Protein AF-A0A9P4T4P7-F1 (afdb_monomer_lite)

Secondary structure (DSSP, 8-state):
-PPPPP---HHHHHHHHHHTT-----SPPGGGS-GGGHHHHHHHHHHHH--HHHHGGGGGGHHHHHHHHHHHHHHHHHHHS-TT--HHHHHHHHHHHHTTTTS--B-TTT--BTTS-SS----SSHHHHHHHHHHHHTTT-

Radius of gyration: 24.86 Å; chains: 1; bounding box: 58×40×63 Å

pLDDT: mean 74.95, std 10.19, range [46.5, 90.5]

Structure (mmCIF, N/CA/C/O backbone):
data_AF-A0A9P4T4P7-F1
#
_entry.id   AF-A0A9P4T4P7-F1
#
loop_
_atom_site.group_PDB
_atom_site.id
_atom_site.type_symbol
_atom_site.label_atom_id
_atom_site.label_alt_id
_atom_site.label_comp_id
_atom_site.label_asym_id
_atom_site.label_entity_id
_atom_site.label_seq_id
_atom_site.pdbx_PDB_ins_code
_atom_site.Cartn_x
_atom_site.Cartn_y
_atom_site.Cartn_z
_atom_site.occupancy
_atom_site.B_iso_or_equiv
_atom_site.auth_seq_id
_atom_site.auth_comp_id
_atom_site.auth_asym_id
_atom_site.auth_atom_id
_atom_site.pdbx_PDB_model_num
ATOM 1 N N . MET A 1 1 ? 32.526 -17.805 6.824 1.00 48.81 1 MET A N 1
ATOM 2 C CA . MET A 1 1 ? 32.210 -16.375 7.047 1.00 48.81 1 MET A CA 1
ATOM 3 C C . MET A 1 1 ? 31.713 -15.790 5.736 1.00 48.81 1 MET A C 1
ATOM 5 O O . MET A 1 1 ? 32.310 -16.126 4.719 1.00 48.81 1 MET A O 1
ATOM 9 N N . PRO A 1 2 ? 30.647 -14.974 5.718 1.00 51.97 2 PRO A N 1
ATOM 10 C CA . PRO A 1 2 ? 30.276 -14.266 4.501 1.00 51.97 2 PRO A CA 1
ATOM 11 C C . PRO A 1 2 ? 31.387 -13.262 4.143 1.00 51.97 2 PRO A C 1
ATOM 13 O O . PRO A 1 2 ? 31.968 -12.659 5.053 1.00 51.97 2 PRO A O 1
ATOM 16 N N . PRO A 1 3 ? 31.724 -13.098 2.855 1.00 68.69 3 PRO A N 1
ATOM 17 C CA . PRO A 1 3 ? 32.744 -12.147 2.434 1.00 68.69 3 PRO A CA 1
ATOM 18 C C . PRO A 1 3 ? 32.330 -10.727 2.836 1.00 68.69 3 PRO A C 1
ATOM 20 O O . PRO A 1 3 ? 31.184 -10.318 2.632 1.00 68.69 3 PRO A O 1
ATOM 23 N N . ARG A 1 4 ? 33.260 -9.977 3.440 1.00 65.44 4 ARG A N 1
ATOM 24 C CA . ARG A 1 4 ? 33.046 -8.562 3.764 1.00 65.44 4 ARG A CA 1
ATOM 25 C C . ARG A 1 4 ? 32.903 -7.788 2.456 1.00 65.44 4 ARG A C 1
ATOM 27 O O . ARG A 1 4 ? 33.737 -7.933 1.567 1.00 65.44 4 ARG A O 1
ATOM 34 N N . LYS A 1 5 ? 31.850 -6.977 2.336 1.00 69.06 5 LYS A N 1
ATOM 35 C CA . LYS A 1 5 ? 31.743 -6.014 1.238 1.00 69.06 5 LYS A CA 1
ATOM 36 C C . LYS A 1 5 ? 32.822 -4.955 1.455 1.00 69.06 5 LYS A C 1
ATOM 38 O O . LYS A 1 5 ? 32.828 -4.297 2.488 1.00 69.06 5 LYS A O 1
ATOM 43 N N . GLU A 1 6 ? 33.760 -4.857 0.521 1.00 76.00 6 GLU A N 1
ATOM 44 C CA . GLU A 1 6 ? 34.696 -3.737 0.471 1.00 76.00 6 GLU A CA 1
ATOM 45 C C . GLU A 1 6 ? 33.923 -2.483 0.063 1.00 76.00 6 GLU A C 1
ATOM 47 O O . GLU A 1 6 ? 33.347 -2.436 -1.027 1.00 76.00 6 GLU A O 1
ATOM 52 N N . ASP A 1 7 ? 33.925 -1.469 0.925 1.00 74.44 7 ASP A N 1
ATOM 53 C CA . ASP A 1 7 ? 33.375 -0.155 0.604 1.00 74.44 7 ASP A CA 1
ATOM 54 C C . ASP A 1 7 ? 34.345 0.575 -0.335 1.00 74.44 7 ASP A C 1
ATOM 56 O O . ASP A 1 7 ? 35.257 1.292 0.078 1.00 74.44 7 ASP A O 1
ATOM 60 N N . LEU A 1 8 ? 34.191 0.325 -1.635 1.00 77.31 8 LEU A N 1
ATOM 61 C CA . LEU A 1 8 ? 34.973 0.978 -2.680 1.00 77.31 8 LEU A CA 1
ATOM 62 C C . LEU A 1 8 ? 34.465 2.400 -2.922 1.00 77.31 8 LEU A C 1
ATOM 64 O O . LEU A 1 8 ? 33.261 2.642 -3.002 1.00 77.31 8 LEU A O 1
ATOM 68 N N . SER A 1 9 ? 35.393 3.334 -3.139 1.00 83.50 9 SER A N 1
ATOM 69 C CA . SER A 1 9 ? 35.050 4.659 -3.658 1.00 83.50 9 SER A CA 1
ATOM 70 C C . SER A 1 9 ? 34.451 4.552 -5.065 1.00 83.50 9 SER A C 1
ATOM 72 O O . SER A 1 9 ? 34.755 3.628 -5.823 1.00 83.50 9 SER A O 1
ATOM 74 N N . GLU A 1 10 ? 33.625 5.524 -5.454 1.00 81.44 10 GLU A N 1
ATOM 75 C CA . GLU A 1 10 ? 32.934 5.512 -6.751 1.00 81.44 10 GLU A CA 1
ATOM 76 C C . GLU A 1 10 ? 33.909 5.393 -7.943 1.00 81.44 10 GLU A C 1
ATOM 78 O O . GLU A 1 10 ? 33.644 4.684 -8.915 1.00 81.44 10 GLU A O 1
ATOM 83 N N . ALA A 1 11 ? 35.089 6.014 -7.842 1.00 83.69 11 ALA A N 1
ATOM 84 C CA . ALA A 1 11 ? 36.145 5.915 -8.849 1.00 83.69 11 ALA A CA 1
ATOM 85 C C . ALA A 1 11 ? 36.765 4.507 -8.930 1.00 83.69 11 ALA A C 1
ATOM 87 O O . ALA A 1 11 ? 37.034 4.012 -10.028 1.00 83.69 11 ALA A O 1
ATOM 88 N N . ALA A 1 12 ? 36.966 3.845 -7.787 1.00 83.44 12 ALA A N 1
ATOM 89 C CA . ALA A 1 12 ? 37.471 2.474 -7.735 1.00 83.44 12 ALA A CA 1
ATOM 90 C C . ALA A 1 12 ? 36.434 1.470 -8.264 1.00 83.44 12 ALA A C 1
ATOM 92 O O . ALA A 1 12 ? 36.794 0.526 -8.968 1.00 83.44 12 ALA A O 1
ATOM 93 N N . LEU A 1 13 ? 35.146 1.715 -8.003 1.00 82.50 13 LEU A N 1
ATOM 94 C CA . LEU A 1 13 ? 34.044 0.931 -8.558 1.00 82.50 13 LEU A CA 1
ATOM 95 C C . LEU A 1 13 ? 34.014 1.021 -10.091 1.00 82.50 13 LEU A C 1
ATOM 97 O O . LEU A 1 13 ? 33.960 -0.007 -10.760 1.00 82.50 13 LEU A O 1
ATOM 101 N N . ARG A 1 14 ? 34.112 2.233 -10.660 1.00 81.00 14 ARG A N 1
ATOM 102 C CA . ARG A 1 14 ? 34.133 2.443 -12.121 1.00 81.00 14 ARG A CA 1
ATOM 103 C C . ARG A 1 14 ? 35.319 1.750 -12.796 1.00 81.00 14 ARG A C 1
ATOM 105 O O . ARG A 1 14 ? 35.138 1.171 -13.863 1.00 81.00 14 ARG A O 1
ATOM 112 N N . ARG A 1 15 ? 36.504 1.763 -12.169 1.00 85.88 15 ARG A N 1
ATOM 113 C CA . ARG A 1 15 ? 37.669 1.004 -12.659 1.00 85.88 15 ARG A CA 1
ATOM 114 C C . ARG A 1 15 ? 37.422 -0.499 -12.624 1.00 85.88 15 ARG A C 1
ATOM 116 O O . ARG A 1 15 ? 37.544 -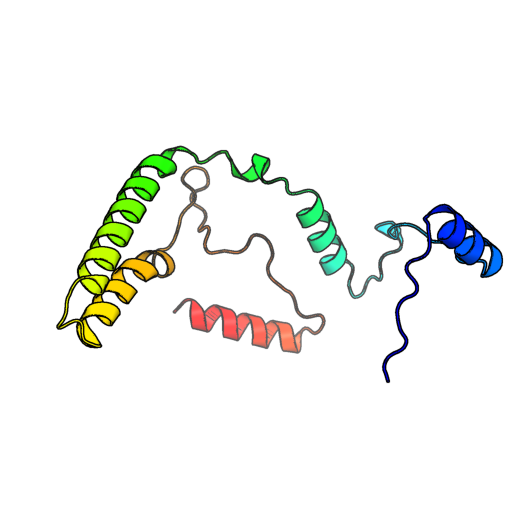1.123 -13.664 1.00 85.88 15 ARG A O 1
ATOM 123 N N . LYS A 1 16 ? 36.950 -1.062 -11.502 1.00 85.56 16 LYS A N 1
ATOM 124 C CA . LYS A 1 16 ? 36.605 -2.497 -11.439 1.00 85.56 16 LYS A CA 1
ATOM 125 C C . LYS A 1 16 ? 35.558 -2.882 -12.494 1.00 85.56 16 LYS A C 1
ATOM 127 O O . LYS A 1 16 ? 35.696 -3.915 -13.136 1.00 85.56 16 LYS A O 1
ATOM 132 N N . VAL A 1 17 ? 34.531 -2.056 -12.710 1.00 82.56 17 VAL A N 1
ATOM 133 C CA . VAL A 1 17 ? 33.516 -2.276 -13.760 1.00 82.56 17 VAL A CA 1
ATOM 134 C C . VAL A 1 17 ? 34.159 -2.330 -15.148 1.00 82.56 17 VAL A C 1
ATOM 136 O O . VAL A 1 17 ? 33.851 -3.232 -15.923 1.00 82.56 17 VAL A O 1
ATOM 139 N N . HIS A 1 18 ? 35.076 -1.408 -15.444 1.00 84.88 18 HIS A N 1
ATOM 140 C CA . HIS A 1 18 ? 35.821 -1.389 -16.700 1.00 84.88 18 HIS A CA 1
ATOM 141 C C . HIS A 1 18 ? 36.754 -2.603 -16.849 1.00 84.88 18 HIS A C 1
ATOM 143 O O . HIS A 1 18 ? 36.709 -3.282 -17.872 1.00 84.88 18 HIS A O 1
ATOM 149 N N . ASP A 1 19 ? 37.546 -2.913 -15.821 1.00 90.50 19 ASP A N 1
ATOM 150 C CA . ASP A 1 19 ? 38.542 -3.993 -15.822 1.00 90.50 19 ASP A CA 1
ATOM 151 C C . ASP A 1 19 ? 37.892 -5.377 -15.959 1.00 90.50 19 ASP A C 1
ATOM 153 O O . ASP A 1 19 ? 38.434 -6.269 -16.608 1.00 90.50 19 ASP A O 1
ATOM 157 N N . HIS A 1 20 ? 36.692 -5.544 -15.400 1.00 88.50 20 HIS A N 1
ATOM 158 C CA . HIS A 1 20 ? 35.888 -6.755 -15.555 1.00 88.50 20 HIS A CA 1
ATOM 159 C C . HIS A 1 20 ? 34.987 -6.741 -16.801 1.00 88.50 20 HIS A C 1
ATOM 161 O O . HIS A 1 20 ? 34.203 -7.670 -16.993 1.00 88.50 20 HIS A O 1
ATOM 167 N N . GLY A 1 21 ? 35.056 -5.702 -17.642 1.00 83.81 21 GLY A N 1
ATOM 168 C CA . GLY A 1 21 ? 34.240 -5.588 -18.853 1.00 83.81 21 GLY A CA 1
ATOM 169 C C . GLY A 1 21 ? 32.731 -5.552 -18.584 1.00 83.81 21 GLY A C 1
ATOM 170 O O . GLY A 1 21 ? 31.936 -5.893 -19.463 1.00 83.81 21 GLY A O 1
ATOM 171 N N . ILE A 1 22 ? 32.319 -5.155 -17.378 1.00 82.12 22 ILE A N 1
ATOM 172 C CA . ILE A 1 22 ? 30.919 -5.131 -16.962 1.00 82.12 22 ILE A CA 1
ATOM 173 C C . ILE A 1 22 ? 30.228 -3.982 -17.695 1.00 82.12 22 ILE A C 1
ATOM 175 O O . ILE A 1 22 ? 30.418 -2.805 -17.391 1.00 82.12 22 ILE A O 1
ATOM 179 N N . ARG A 1 23 ? 29.390 -4.326 -18.672 1.00 77.56 23 ARG A N 1
ATOM 180 C CA . ARG A 1 23 ? 28.507 -3.372 -19.345 1.00 77.56 23 ARG A CA 1
ATOM 181 C C . ARG A 1 23 ? 27.106 -3.519 -18.781 1.00 77.56 23 ARG A C 1
ATOM 183 O O . ARG A 1 23 ? 26.416 -4.492 -19.077 1.00 77.56 23 ARG A O 1
ATOM 190 N N . PHE A 1 24 ? 26.672 -2.533 -18.004 1.00 71.75 24 PHE A N 1
ATOM 191 C CA . PHE A 1 24 ? 25.268 -2.411 -17.640 1.00 71.75 24 PHE A CA 1
ATOM 192 C C . PHE A 1 24 ? 24.493 -1.996 -18.889 1.00 71.75 24 PHE A C 1
ATOM 194 O O . PHE A 1 24 ? 24.447 -0.823 -19.254 1.00 71.75 24 PHE A O 1
ATOM 201 N N . LYS A 1 25 ? 23.911 -2.980 -19.577 1.00 68.88 25 LYS A N 1
ATOM 202 C CA . LYS A 1 25 ? 22.789 -2.710 -20.471 1.00 68.88 25 LYS A CA 1
ATOM 203 C C . LYS A 1 25 ? 21.694 -2.173 -19.555 1.00 68.88 25 LYS A C 1
ATOM 205 O O . LYS A 1 25 ? 21.406 -2.800 -18.538 1.00 68.88 25 LYS A O 1
ATOM 210 N N . GLY A 1 26 ? 21.211 -0.965 -19.820 1.00 70.00 26 GLY A N 1
ATOM 211 C CA . GLY A 1 26 ? 20.154 -0.350 -19.022 1.00 70.00 26 GLY A CA 1
ATOM 212 C C . GLY A 1 26 ? 18.880 -1.209 -18.995 1.00 70.00 26 GLY A C 1
ATOM 213 O O . GLY A 1 26 ? 18.886 -2.351 -19.458 1.00 70.00 26 GLY A O 1
ATOM 214 N N . PRO A 1 27 ? 17.768 -0.684 -18.461 1.00 74.25 27 PRO A N 1
ATOM 215 C CA . PRO A 1 27 ? 16.499 -1.397 -18.528 1.00 74.25 27 PRO A CA 1
ATOM 216 C C . PRO A 1 27 ? 16.215 -1.835 -19.970 1.00 74.25 27 PRO A C 1
ATOM 218 O O . PRO A 1 27 ? 16.326 -1.038 -20.902 1.00 74.25 27 PRO A O 1
ATOM 221 N N . VAL A 1 28 ? 15.909 -3.123 -20.132 1.00 79.69 28 VAL A N 1
ATOM 222 C CA . VAL A 1 28 ? 15.576 -3.723 -21.427 1.00 79.69 28 VAL A CA 1
ATOM 223 C C . VAL A 1 28 ? 14.333 -3.009 -21.965 1.00 79.69 28 VAL A C 1
ATOM 225 O O . VAL A 1 28 ? 13.374 -2.849 -21.200 1.00 79.69 28 VAL A O 1
ATOM 228 N N . PRO A 1 29 ? 14.333 -2.546 -23.225 1.00 81.50 29 PRO A N 1
ATOM 229 C CA . PRO A 1 29 ? 13.190 -1.838 -23.784 1.00 81.50 29 PRO A CA 1
ATOM 230 C C . PRO A 1 29 ? 11.989 -2.792 -23.969 1.00 81.50 29 PRO A C 1
ATOM 232 O O . PRO A 1 29 ? 12.195 -4.002 -24.114 1.00 81.50 29 PRO A O 1
ATOM 235 N N . PRO A 1 30 ? 10.736 -2.293 -23.949 1.00 80.56 30 PRO A N 1
ATOM 236 C CA . PRO A 1 30 ? 9.533 -3.134 -24.006 1.00 80.56 30 PRO A CA 1
ATOM 237 C C . PRO A 1 30 ? 9.446 -4.090 -25.204 1.00 80.56 30 PRO A C 1
ATOM 239 O O . PRO A 1 30 ? 8.797 -5.136 -25.127 1.00 80.56 30 PRO A O 1
ATOM 242 N N . GLU A 1 31 ? 10.097 -3.748 -26.314 1.00 83.88 31 GLU A N 1
ATOM 243 C CA . GLU A 1 31 ? 10.168 -4.550 -27.538 1.00 83.88 31 GLU A CA 1
ATOM 244 C C . GLU A 1 31 ? 10.982 -5.838 -27.354 1.00 83.88 31 GLU A C 1
ATOM 246 O O . GLU A 1 31 ? 10.742 -6.823 -28.050 1.00 83.88 31 GLU A O 1
ATOM 251 N N . GLU A 1 32 ? 11.915 -5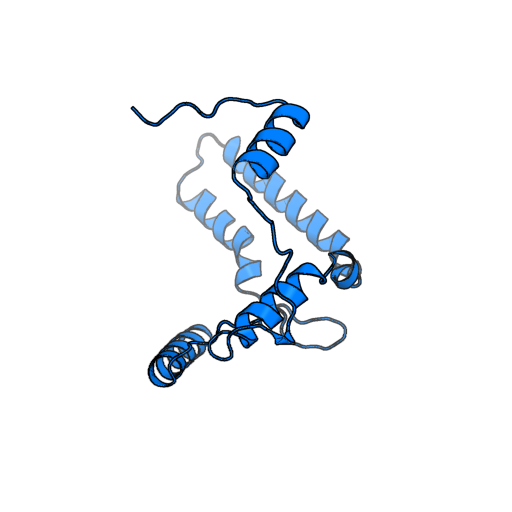.841 -26.402 1.00 84.25 32 GLU A N 1
ATOM 252 C CA . GLU A 1 32 ? 12.810 -6.962 -26.098 1.00 84.25 32 GLU A CA 1
ATOM 253 C C . GLU A 1 32 ? 12.333 -7.790 -24.891 1.00 84.25 32 GLU A C 1
ATOM 255 O O . GLU A 1 32 ? 13.018 -8.717 -24.451 1.00 84.25 32 GLU A O 1
ATOM 260 N N . TRP A 1 33 ? 11.164 -7.479 -24.321 1.00 84.38 33 TRP A N 1
ATOM 261 C CA . TRP A 1 33 ? 10.646 -8.227 -23.178 1.00 84.38 33 TRP A CA 1
ATOM 262 C C . TRP A 1 33 ? 10.200 -9.642 -23.567 1.00 84.38 33 TRP A C 1
ATOM 264 O O . TRP A 1 33 ? 9.533 -9.820 -24.590 1.00 84.38 33 TRP A O 1
ATOM 274 N N . PRO A 1 34 ? 10.489 -10.659 -22.730 1.00 86.44 34 PRO A N 1
ATOM 275 C CA . PRO A 1 34 ? 10.006 -12.014 -22.958 1.00 86.44 34 PRO A CA 1
ATOM 276 C C . PRO A 1 34 ? 8.479 -12.044 -23.062 1.00 86.44 34 PRO A C 1
ATOM 278 O O . PRO A 1 34 ? 7.781 -11.599 -22.148 1.00 86.44 34 PRO A O 1
ATOM 281 N N . ASN A 1 35 ? 7.955 -12.615 -24.150 1.00 84.50 35 ASN A N 1
ATOM 282 C CA . ASN A 1 35 ? 6.510 -12.693 -24.397 1.00 84.50 35 ASN A CA 1
ATOM 283 C C . ASN A 1 35 ? 5.754 -13.381 -23.246 1.00 84.50 35 ASN A C 1
ATOM 285 O O . ASN A 1 35 ? 4.657 -12.959 -22.888 1.00 84.50 35 ASN A O 1
ATOM 289 N N . GLU A 1 36 ? 6.374 -14.383 -22.620 1.00 81.75 36 GLU A N 1
ATOM 290 C CA . GLU A 1 36 ? 5.828 -15.170 -21.502 1.00 81.75 36 GLU A CA 1
ATOM 291 C C . GLU A 1 36 ? 5.489 -14.319 -20.266 1.00 81.75 36 GLU A C 1
ATOM 293 O O . GLU A 1 36 ? 4.584 -14.651 -19.498 1.00 81.75 36 GLU A O 1
ATOM 298 N N . HIS A 1 37 ? 6.180 -13.193 -20.076 1.00 79.06 37 HIS A N 1
ATOM 299 C CA . HIS A 1 37 ? 6.035 -12.330 -18.900 1.00 79.06 37 HIS A CA 1
ATOM 300 C C . HIS A 1 37 ? 5.788 -10.866 -19.251 1.00 79.06 37 HIS A C 1
ATOM 302 O O . HIS A 1 37 ? 5.766 -10.022 -18.356 1.00 79.06 37 HIS A O 1
ATOM 308 N N . LYS A 1 38 ? 5.562 -10.555 -20.531 1.00 80.38 38 LYS A N 1
ATOM 309 C CA . LYS A 1 38 ? 5.416 -9.186 -21.030 1.00 80.38 38 LYS A CA 1
ATOM 310 C C . LYS A 1 38 ? 4.398 -8.377 -20.225 1.00 80.38 38 LYS A C 1
ATOM 312 O O . LYS A 1 38 ? 4.708 -7.281 -19.779 1.00 80.38 38 LYS A O 1
ATOM 317 N N . HIS A 1 39 ? 3.257 -8.987 -19.902 1.00 79.44 39 HIS A N 1
ATOM 318 C CA . HIS A 1 39 ? 2.222 -8.342 -19.096 1.00 79.44 39 HIS A CA 1
ATOM 319 C C . HIS A 1 39 ? 2.695 -7.941 -17.682 1.00 79.44 39 HIS A C 1
ATOM 321 O O . HIS A 1 39 ? 2.251 -6.925 -17.155 1.00 79.44 39 HIS A O 1
ATOM 327 N N . HIS A 1 40 ? 3.596 -8.704 -17.052 1.00 81.00 40 HIS A N 1
ATOM 328 C CA . HIS A 1 40 ? 4.151 -8.352 -15.743 1.00 81.00 40 HIS A CA 1
ATOM 329 C C . HIS A 1 40 ? 5.097 -7.157 -15.850 1.00 81.00 40 HIS A C 1
ATOM 331 O O . HIS A 1 40 ? 5.041 -6.256 -15.012 1.00 81.00 40 HIS A O 1
ATOM 337 N N . PHE A 1 41 ? 5.940 -7.139 -16.884 1.00 80.75 41 PHE A N 1
ATOM 338 C CA . PHE A 1 41 ? 6.836 -6.019 -17.151 1.00 80.75 41 PHE A CA 1
ATOM 339 C C . PHE A 1 41 ? 6.052 -4.745 -17.487 1.00 80.75 41 PHE A C 1
ATOM 341 O O . PHE A 1 41 ? 6.352 -3.693 -16.923 1.00 80.75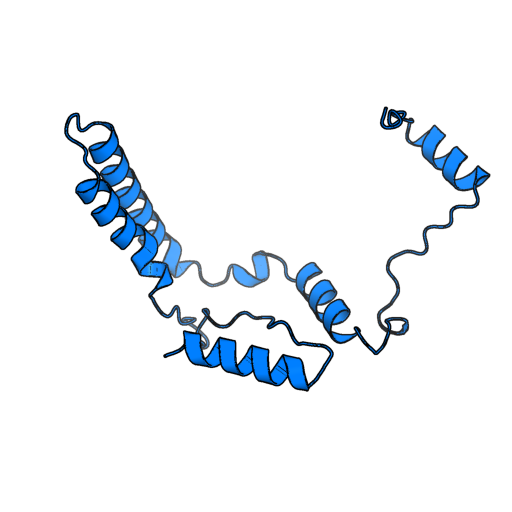 41 PHE A O 1
ATOM 348 N N . ASP A 1 42 ? 4.987 -4.852 -18.287 1.00 81.88 42 ASP A N 1
ATOM 349 C CA . ASP A 1 42 ? 4.072 -3.745 -18.594 1.00 81.88 42 ASP A CA 1
ATOM 350 C C . ASP A 1 42 ? 3.447 -3.165 -17.318 1.00 81.88 42 ASP A C 1
ATOM 352 O O . ASP A 1 42 ? 3.443 -1.948 -17.114 1.00 81.88 42 ASP A O 1
ATOM 356 N N . VAL A 1 43 ? 2.956 -4.021 -16.416 1.00 79.75 43 VAL A N 1
ATOM 357 C CA . VAL A 1 43 ? 2.381 -3.592 -15.131 1.00 79.75 43 VAL A CA 1
ATOM 358 C C . VAL A 1 43 ? 3.432 -2.915 -14.251 1.00 79.75 43 VAL A C 1
ATOM 360 O O . VAL A 1 43 ? 3.183 -1.826 -13.736 1.00 79.75 43 VAL A O 1
ATOM 363 N N . ALA A 1 44 ? 4.615 -3.515 -14.099 1.00 78.75 44 ALA A N 1
ATOM 364 C CA . ALA A 1 44 ? 5.691 -2.958 -13.279 1.00 78.75 44 ALA A CA 1
ATOM 365 C C . ALA A 1 44 ? 6.158 -1.591 -13.799 1.00 78.75 44 ALA A C 1
ATOM 367 O O . ALA A 1 44 ? 6.301 -0.642 -13.025 1.00 78.75 44 ALA A O 1
ATOM 368 N N . HIS A 1 45 ? 6.322 -1.475 -15.116 1.00 80.06 45 HIS A N 1
ATOM 369 C CA . HIS A 1 45 ? 6.654 -0.225 -15.781 1.00 80.06 45 HIS A CA 1
ATOM 370 C C . HIS A 1 45 ? 5.544 0.811 -15.570 1.00 80.06 45 HIS A C 1
ATOM 372 O O . HIS A 1 45 ? 5.812 1.932 -15.155 1.00 80.06 45 HIS A O 1
ATOM 378 N N . THR A 1 46 ? 4.274 0.440 -15.741 1.00 79.62 46 THR A N 1
ATOM 379 C CA . THR A 1 46 ? 3.152 1.368 -15.526 1.00 79.62 46 THR A CA 1
ATOM 380 C C . THR A 1 46 ? 3.086 1.867 -14.078 1.00 79.62 46 THR A C 1
ATOM 382 O O . THR A 1 46 ? 2.897 3.062 -13.843 1.00 79.62 46 THR A O 1
ATOM 385 N N . ILE A 1 47 ? 3.318 0.990 -13.096 1.00 77.31 47 ILE A N 1
ATOM 386 C CA . ILE A 1 47 ? 3.401 1.358 -11.674 1.00 77.31 47 ILE A CA 1
ATOM 387 C C . ILE A 1 47 ? 4.553 2.338 -11.423 1.00 77.31 47 ILE A C 1
ATOM 389 O O . ILE A 1 47 ? 4.375 3.300 -10.678 1.00 77.31 47 ILE A O 1
ATOM 393 N N . GLN A 1 48 ? 5.709 2.150 -12.066 1.00 73.81 48 GLN A N 1
ATOM 394 C CA . GLN A 1 48 ? 6.858 3.053 -11.930 1.00 73.81 48 GLN A CA 1
ATOM 395 C C . GLN A 1 48 ? 6.517 4.502 -12.321 1.00 73.81 48 GLN A C 1
ATOM 397 O O . GLN A 1 48 ? 7.025 5.445 -11.708 1.00 73.81 48 GLN A O 1
ATOM 402 N N . PHE A 1 49 ? 5.644 4.695 -13.313 1.00 72.94 49 PHE A N 1
ATOM 403 C CA . PHE A 1 49 ? 5.228 6.025 -13.777 1.00 72.94 49 PHE A CA 1
ATOM 404 C C . PHE A 1 49 ? 3.955 6.553 -13.103 1.00 72.94 49 PHE A C 1
ATOM 406 O O . PHE A 1 49 ? 3.641 7.741 -13.234 1.00 72.94 49 PHE A O 1
ATOM 413 N N . LEU A 1 50 ? 3.252 5.728 -12.323 1.00 72.75 50 LEU A N 1
ATOM 414 C CA . LEU A 1 50 ? 2.129 6.155 -11.492 1.00 72.75 50 LEU A CA 1
ATOM 415 C C . LEU A 1 50 ? 2.627 6.985 -10.300 1.00 72.75 50 LEU A C 1
ATOM 417 O O . LEU A 1 50 ? 2.923 6.486 -9.215 1.00 72.75 50 LEU A O 1
ATOM 421 N N . ARG A 1 51 ? 2.708 8.303 -10.492 1.00 63.88 51 ARG A N 1
ATOM 422 C CA . ARG A 1 51 ? 3.063 9.242 -9.419 1.00 63.88 51 ARG A CA 1
ATOM 423 C C . ARG A 1 51 ? 1.916 9.405 -8.425 1.00 63.88 51 ARG A C 1
ATOM 425 O O . ARG A 1 51 ? 0.754 9.505 -8.811 1.00 63.88 51 ARG A O 1
ATOM 432 N N . TYR A 1 52 ? 2.258 9.554 -7.144 1.00 56.56 52 TYR A N 1
ATOM 433 C CA . TYR A 1 52 ? 1.310 9.837 -6.055 1.00 56.56 52 TYR A CA 1
ATOM 434 C C . TYR A 1 52 ? 0.364 11.014 -6.362 1.00 56.56 52 TYR A C 1
ATOM 436 O O . TYR A 1 52 ? -0.806 11.002 -5.979 1.00 56.56 52 TYR A O 1
ATOM 444 N N . ASP A 1 53 ? 0.835 12.013 -7.111 1.00 58.81 53 ASP A N 1
ATOM 445 C CA . ASP A 1 53 ? 0.021 13.163 -7.508 1.00 58.81 53 ASP A CA 1
ATOM 446 C C . ASP A 1 53 ? -1.133 12.808 -8.466 1.00 58.81 53 ASP A C 1
ATOM 448 O O . ASP A 1 53 ? -2.159 13.488 -8.440 1.00 58.81 53 ASP A O 1
ATOM 452 N N . ALA A 1 54 ? -1.053 11.712 -9.232 1.00 62.31 54 ALA A N 1
ATOM 453 C CA . ALA A 1 54 ? -2.186 11.214 -10.021 1.00 62.31 54 ALA A CA 1
ATOM 454 C C . ALA A 1 54 ? -3.360 10.776 -9.119 1.00 62.31 54 ALA A C 1
ATOM 456 O O . ALA A 1 54 ? -4.531 10.938 -9.468 1.00 62.31 54 ALA A O 1
ATOM 457 N N . TYR A 1 55 ? -3.050 10.314 -7.905 1.00 57.00 55 TYR A N 1
ATOM 458 C CA . TYR A 1 55 ? -4.022 9.865 -6.908 1.00 57.00 55 TYR A CA 1
ATOM 459 C C . TYR A 1 55 ? -4.521 10.987 -5.978 1.00 57.00 55 TYR A C 1
ATOM 461 O O . TYR A 1 55 ? -5.484 10.797 -5.233 1.00 57.00 55 TYR A O 1
ATOM 469 N N . LYS A 1 56 ? -3.934 12.194 -6.028 1.00 58.28 56 LYS A N 1
ATOM 470 C CA . LYS A 1 56 ? -4.269 13.312 -5.120 1.00 58.28 56 LYS A CA 1
ATOM 471 C C . LYS A 1 56 ? -5.681 13.886 -5.284 1.00 58.28 56 LYS A C 1
ATOM 473 O O . LYS A 1 56 ? -6.118 14.676 -4.450 1.00 58.28 56 LYS A O 1
ATOM 478 N N . THR A 1 57 ? -6.423 13.552 -6.336 1.00 54.12 57 THR A N 1
ATOM 479 C CA . THR A 1 57 ? -7.634 14.308 -6.714 1.00 54.12 57 THR A CA 1
ATOM 480 C C . THR A 1 57 ? -8.875 14.090 -5.823 1.00 54.12 57 THR A C 1
ATOM 482 O O . THR A 1 57 ? -9.940 14.627 -6.131 1.00 54.12 57 THR A O 1
ATOM 485 N N . SER A 1 58 ? -8.775 13.391 -4.683 1.00 53.44 58 SER A N 1
ATOM 486 C CA . SER A 1 58 ? -9.903 13.123 -3.766 1.00 53.44 58 SER A CA 1
ATOM 487 C C . SER A 1 58 ? -9.747 13.701 -2.345 1.00 53.44 58 SER A C 1
ATOM 489 O O . SER A 1 58 ? -10.118 13.059 -1.359 1.00 53.44 58 SER A O 1
ATOM 491 N N . PHE A 1 59 ? -9.231 14.925 -2.198 1.00 53.03 59 PHE A N 1
ATOM 492 C CA . PHE A 1 59 ? -8.979 15.542 -0.881 1.00 53.03 59 PHE A CA 1
ATOM 493 C C . PHE A 1 59 ? -10.212 15.909 -0.036 1.00 53.03 59 PHE A C 1
ATOM 495 O O . PHE A 1 59 ? -10.047 16.240 1.138 1.00 53.03 59 PHE A O 1
ATOM 502 N N . LYS A 1 60 ? -11.444 15.786 -0.550 1.00 53.59 60 LYS A N 1
ATOM 503 C CA . LYS A 1 60 ? -12.660 16.053 0.246 1.00 53.59 60 LYS A CA 1
ATOM 504 C C . LYS A 1 60 ? -12.854 15.097 1.440 1.00 53.59 60 LYS A C 1
ATOM 506 O O . LYS A 1 60 ? -13.621 15.419 2.332 1.00 53.59 60 LYS A O 1
ATOM 511 N N . ARG A 1 61 ? -12.135 13.965 1.510 1.00 57.09 61 ARG A N 1
ATOM 512 C CA . ARG A 1 61 ? -12.202 12.996 2.631 1.00 57.09 61 ARG A CA 1
ATOM 513 C C . ARG A 1 61 ? -11.192 13.251 3.765 1.00 57.09 61 ARG A C 1
ATOM 515 O O . ARG A 1 61 ? -11.148 12.486 4.727 1.00 57.09 61 ARG A O 1
ATOM 522 N N . LYS A 1 62 ? -10.343 14.285 3.667 1.00 58.72 62 LYS A N 1
ATOM 523 C CA . LYS A 1 62 ? -9.216 14.485 4.602 1.00 58.72 62 LYS A CA 1
ATOM 524 C C . LYS A 1 62 ? -9.677 14.860 6.018 1.00 58.72 62 LYS A C 1
ATOM 526 O O . LYS A 1 62 ? -9.086 14.390 6.987 1.00 58.72 62 LYS A O 1
ATOM 531 N N . THR A 1 63 ? -10.733 15.661 6.145 1.00 61.59 63 THR A N 1
ATOM 532 C CA . THR A 1 63 ? -11.245 16.152 7.438 1.00 61.59 63 THR A CA 1
ATOM 533 C C . THR A 1 63 ? -11.887 15.049 8.272 1.00 61.59 63 THR A C 1
ATOM 535 O O . THR A 1 63 ? -11.595 14.936 9.461 1.00 61.59 63 THR A O 1
ATOM 538 N N . ASP A 1 64 ? -12.696 14.190 7.654 1.00 67.19 64 ASP A N 1
ATOM 539 C CA . ASP A 1 64 ? -13.376 13.094 8.357 1.00 67.19 64 ASP A CA 1
ATOM 540 C C . ASP A 1 64 ? -12.382 12.019 8.792 1.00 67.19 64 ASP A C 1
ATOM 542 O O . ASP A 1 64 ? -12.456 11.494 9.904 1.00 67.19 64 ASP A O 1
ATOM 546 N N . TYR A 1 65 ? -11.370 11.766 7.956 1.00 70.19 65 TYR A N 1
ATOM 547 C CA . TYR A 1 65 ? -10.277 10.868 8.302 1.00 70.19 65 TYR A CA 1
ATOM 548 C C . TYR A 1 65 ? -9.473 11.383 9.499 1.00 70.19 65 TYR A C 1
ATOM 550 O O . TYR A 1 65 ? -9.213 10.636 10.439 1.00 70.19 65 TYR A O 1
ATOM 558 N N . GLN A 1 66 ? -9.126 12.671 9.506 1.00 74.75 66 GLN A N 1
ATOM 559 C CA . GLN A 1 66 ? -8.411 13.282 10.626 1.00 74.75 66 GLN A CA 1
ATOM 560 C C . GLN A 1 66 ? -9.220 13.232 11.926 1.00 74.75 66 GLN A C 1
ATOM 562 O O . GLN A 1 66 ? -8.654 12.904 12.968 1.00 74.75 66 GLN A O 1
ATOM 567 N N . LYS A 1 67 ? -10.529 13.515 11.879 1.00 80.06 67 LYS A N 1
ATOM 568 C CA . LYS A 1 67 ? -11.413 13.412 13.052 1.00 80.06 67 LYS A CA 1
ATOM 569 C C . LYS A 1 67 ? -11.456 11.985 13.598 1.00 80.06 67 LYS A C 1
ATOM 571 O O . LYS A 1 67 ? -11.249 11.791 14.794 1.00 80.06 67 LYS A O 1
ATOM 576 N N . ARG A 1 68 ? -11.637 10.988 12.725 1.00 81.44 68 ARG A N 1
ATOM 577 C CA . ARG A 1 68 ? -11.634 9.570 13.112 1.00 81.44 68 ARG A CA 1
ATOM 578 C C . ARG A 1 68 ? -10.306 9.153 13.742 1.00 81.44 68 ARG A C 1
ATOM 580 O O . ARG A 1 68 ? -10.312 8.557 14.810 1.00 81.44 68 ARG A O 1
ATOM 587 N N . VAL A 1 69 ? -9.178 9.481 13.107 1.00 82.88 69 VAL A N 1
ATOM 588 C CA . VAL A 1 69 ? -7.843 9.132 13.624 1.00 82.88 69 VAL A CA 1
ATOM 589 C C . VAL A 1 69 ? -7.604 9.756 14.997 1.00 82.88 69 VAL A C 1
ATOM 591 O O . VAL A 1 69 ? -7.094 9.079 15.882 1.00 82.88 69 VAL A O 1
ATOM 594 N N . ARG A 1 70 ? -8.011 11.015 15.210 1.00 86.25 70 ARG A N 1
ATOM 595 C CA . ARG A 1 70 ? -7.927 11.644 16.538 1.00 86.25 70 ARG A CA 1
ATOM 596 C C . ARG A 1 70 ? -8.782 10.915 17.573 1.00 86.25 70 ARG A C 1
ATOM 598 O O . ARG A 1 70 ? -8.300 10.693 18.675 1.00 86.25 70 ARG A O 1
ATOM 605 N N . SER A 1 71 ? -10.008 10.529 17.216 1.00 86.50 71 SER A N 1
ATOM 606 C CA . SER A 1 71 ? -10.901 9.785 18.114 1.00 86.50 71 SER A CA 1
ATOM 607 C C . SER A 1 71 ? -10.311 8.433 18.512 1.00 86.50 71 SER A C 1
ATOM 609 O O . SER A 1 71 ? -10.240 8.135 19.697 1.00 86.50 71 SER A O 1
ATOM 611 N N . LEU A 1 72 ? -9.835 7.652 17.536 1.00 86.00 72 LEU A N 1
ATOM 612 C CA . LEU A 1 72 ? -9.204 6.353 17.790 1.00 86.00 72 LEU A CA 1
ATOM 613 C C . LEU A 1 72 ? -7.952 6.507 18.653 1.00 86.00 72 LEU A C 1
ATOM 615 O O . LEU A 1 72 ? -7.770 5.767 19.608 1.00 86.00 72 LEU A O 1
ATOM 619 N N . ARG A 1 73 ? -7.111 7.507 18.363 1.00 86.69 73 ARG A N 1
ATOM 620 C CA . ARG A 1 73 ? -5.915 7.782 19.167 1.00 86.69 73 ARG A CA 1
ATOM 621 C C . ARG A 1 73 ? -6.264 8.098 20.620 1.00 86.69 73 ARG A C 1
ATOM 623 O O . ARG A 1 73 ? -5.559 7.640 21.509 1.00 86.69 73 ARG A O 1
ATOM 630 N N . ARG A 1 74 ? -7.336 8.861 20.855 1.00 89.00 74 ARG A N 1
ATOM 631 C CA . ARG A 1 74 ? -7.811 9.158 22.209 1.00 89.00 74 ARG A CA 1
ATOM 632 C C . ARG A 1 74 ? -8.277 7.887 22.924 1.00 89.00 74 ARG A C 1
ATOM 634 O O . ARG A 1 74 ? -7.830 7.650 24.031 1.00 89.00 74 ARG A O 1
ATOM 641 N N . GLN A 1 75 ? -9.084 7.054 22.268 1.00 85.44 75 GLN A N 1
ATOM 642 C CA . GLN A 1 75 ? -9.567 5.789 22.840 1.00 85.44 75 GLN A CA 1
ATOM 643 C C . GLN A 1 75 ? -8.429 4.801 23.149 1.00 85.44 75 GLN A C 1
ATOM 645 O O . GLN A 1 75 ? -8.457 4.130 24.172 1.00 85.44 75 GLN A O 1
ATOM 650 N N . VAL A 1 76 ? -7.402 4.726 22.292 1.00 85.94 76 VAL A N 1
ATOM 651 C CA . VAL A 1 76 ? -6.191 3.931 22.573 1.00 85.94 76 VAL A CA 1
ATOM 652 C C . VAL A 1 76 ? -5.468 4.468 23.801 1.00 85.94 76 VAL A C 1
ATOM 654 O O . VAL A 1 76 ? -5.045 3.686 24.640 1.00 85.94 76 VAL A O 1
ATOM 657 N N . GLN A 1 77 ? -5.317 5.790 23.905 1.00 85.62 77 GLN A N 1
ATOM 658 C CA . GLN A 1 77 ? -4.644 6.405 25.045 1.00 85.62 77 GLN A CA 1
ATOM 659 C C . GLN A 1 77 ? -5.406 6.141 26.350 1.00 85.62 77 GLN A C 1
ATOM 661 O O . GLN A 1 77 ? -4.797 5.729 27.325 1.00 85.62 77 GLN A O 1
ATOM 666 N N . GLU A 1 78 ? -6.735 6.278 26.330 1.00 85.44 78 GLU A N 1
ATOM 667 C CA . GLU A 1 78 ? -7.613 5.944 27.460 1.00 85.44 78 GLU A CA 1
ATOM 668 C C . GLU A 1 78 ? -7.445 4.478 27.901 1.00 85.44 78 GLU A C 1
ATOM 670 O O . GLU A 1 78 ? -7.401 4.212 29.096 1.00 85.44 78 GLU A O 1
ATOM 675 N N . LEU A 1 79 ? -7.289 3.536 26.961 1.00 82.94 79 LEU A N 1
ATOM 676 C CA . LEU A 1 79 ? -7.025 2.123 27.271 1.00 82.94 79 LEU A CA 1
ATOM 677 C C . LEU A 1 79 ? -5.614 1.864 27.812 1.00 82.94 79 LEU A C 1
ATOM 679 O O . LEU A 1 79 ? -5.436 0.952 28.609 1.00 82.94 79 LEU A O 1
ATOM 683 N N . LEU A 1 80 ? -4.608 2.617 27.362 1.00 81.94 80 LEU A N 1
ATOM 684 C CA . LEU A 1 80 ? -3.235 2.488 27.863 1.00 81.94 80 LEU A CA 1
ATOM 685 C C . LEU A 1 80 ? -3.084 3.045 29.281 1.00 81.94 80 LEU A C 1
ATOM 687 O O . LEU A 1 80 ? -2.260 2.545 30.042 1.00 81.94 80 LEU A O 1
ATOM 691 N N . ASP A 1 81 ? -3.875 4.063 29.617 1.00 84.62 81 ASP A N 1
ATOM 692 C CA . ASP A 1 81 ? -3.882 4.696 30.935 1.00 84.62 81 ASP A CA 1
ATOM 693 C C . ASP A 1 81 ? -4.812 3.959 31.934 1.00 84.62 81 ASP A C 1
ATOM 695 O O . ASP A 1 81 ? -4.786 4.248 33.133 1.00 84.62 81 ASP A O 1
ATOM 699 N N . ASP A 1 82 ? -5.617 2.990 31.471 1.00 79.62 82 ASP A N 1
ATOM 700 C CA . ASP A 1 82 ? -6.502 2.166 32.302 1.00 79.62 82 ASP A CA 1
ATOM 701 C C . ASP A 1 82 ? -5.753 0.982 32.939 1.00 79.62 82 ASP A C 1
ATOM 703 O O . ASP A 1 82 ? -5.275 0.065 32.271 1.00 79.62 82 ASP A O 1
ATOM 707 N N . VAL A 1 83 ? -5.713 0.968 34.273 1.00 73.62 83 VAL A N 1
ATOM 708 C CA . VAL A 1 83 ? -5.070 -0.078 35.086 1.00 73.62 83 VAL A CA 1
ATOM 709 C C . VAL A 1 83 ? -5.811 -1.425 34.994 1.00 73.62 83 VAL A C 1
ATOM 711 O O . VAL A 1 83 ? -5.229 -2.466 35.292 1.00 73.62 83 VAL A O 1
ATOM 714 N N . ASN A 1 84 ? -7.075 -1.427 34.553 1.00 76.88 84 ASN A N 1
ATOM 715 C CA . ASN A 1 84 ? -7.920 -2.617 34.397 1.00 76.88 84 ASN A CA 1
ATOM 716 C C . ASN A 1 84 ? -8.139 -3.030 32.933 1.00 76.88 84 ASN A C 1
ATOM 718 O O . ASN A 1 84 ? -9.023 -3.852 32.656 1.00 76.88 84 ASN A O 1
ATOM 722 N N . ALA A 1 85 ? -7.367 -2.481 31.990 1.00 75.56 85 ALA A N 1
ATOM 723 C CA . ALA A 1 85 ? -7.473 -2.863 30.590 1.00 75.56 85 ALA A CA 1
ATOM 724 C C . ALA A 1 85 ? -7.307 -4.386 30.429 1.00 75.56 85 ALA A C 1
ATOM 726 O O . ALA A 1 85 ? -6.332 -4.986 30.884 1.00 75.56 85 ALA A O 1
ATOM 727 N N . ASN A 1 86 ? -8.283 -5.026 29.786 1.00 80.31 86 ASN A N 1
ATOM 728 C CA . ASN A 1 86 ? -8.353 -6.474 29.625 1.00 80.31 86 ASN A CA 1
ATOM 729 C C . ASN A 1 86 ? -8.513 -6.852 28.149 1.00 80.31 86 ASN A C 1
ATOM 731 O O . ASN A 1 86 ? -8.649 -5.992 27.279 1.00 80.31 86 ASN A O 1
ATOM 735 N N . GLU A 1 87 ? -8.468 -8.151 27.837 1.00 81.88 87 GLU A N 1
ATOM 736 C CA . GLU A 1 87 ? -8.557 -8.581 26.439 1.00 81.88 87 GLU A CA 1
ATOM 737 C C . GLU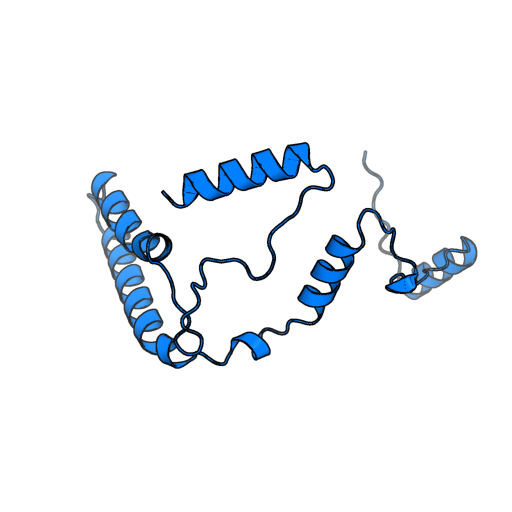 A 1 87 ? -9.815 -8.065 25.704 1.00 81.88 87 GLU A C 1
ATOM 739 O O . GLU A 1 87 ? -9.709 -7.519 24.601 1.00 81.88 87 GLU A O 1
ATOM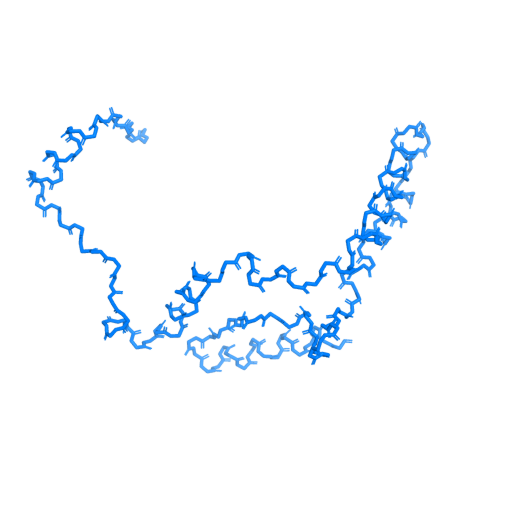 744 N N . PRO A 1 88 ? -11.008 -8.155 26.318 1.00 84.31 88 PRO A N 1
ATOM 745 C CA . PRO A 1 88 ? -12.233 -7.639 25.719 1.00 84.31 88 PRO A CA 1
ATOM 746 C C . PRO A 1 88 ? -12.176 -6.158 25.322 1.00 84.31 88 PRO A C 1
ATOM 748 O O . PRO A 1 88 ? -12.701 -5.793 24.266 1.00 84.31 88 PRO A O 1
ATOM 751 N N . SER A 1 89 ? -11.539 -5.302 26.127 1.00 78.75 89 SER A N 1
ATOM 752 C CA . SER A 1 89 ? -11.545 -3.859 25.881 1.00 78.75 89 SER A CA 1
ATOM 753 C C . SER A 1 89 ? -10.708 -3.463 24.659 1.00 78.75 89 SER A C 1
ATOM 755 O O . SER A 1 89 ? -11.155 -2.634 23.860 1.00 78.75 89 SER A O 1
ATOM 757 N N . TRP A 1 90 ? -9.563 -4.113 24.412 1.00 79.50 90 TRP A N 1
ATOM 758 C CA . TRP A 1 90 ? -8.796 -3.871 23.181 1.00 79.50 90 TRP A CA 1
ATOM 759 C C . TRP A 1 90 ? -9.433 -4.519 21.944 1.00 79.50 90 TRP A C 1
ATOM 761 O O . TRP A 1 90 ? -9.401 -3.927 20.862 1.00 79.50 90 TRP A O 1
ATOM 771 N N . ARG A 1 91 ? -10.086 -5.682 22.089 1.00 81.75 91 ARG A N 1
ATOM 772 C CA . ARG A 1 91 ? -10.841 -6.342 21.004 1.00 81.75 91 ARG A CA 1
ATOM 773 C C . ARG A 1 91 ? -12.014 -5.500 20.502 1.00 81.75 91 ARG A C 1
ATOM 775 O O . ARG A 1 91 ? -12.342 -5.531 19.316 1.00 81.75 91 ARG A O 1
ATOM 782 N N . GLN A 1 92 ? -12.651 -4.729 21.382 1.00 83.44 92 GLN A N 1
ATOM 783 C CA . GLN A 1 92 ? -13.709 -3.796 20.993 1.00 83.44 92 GLN A CA 1
ATOM 784 C C . GLN A 1 92 ? -13.162 -2.692 20.074 1.00 83.44 92 GLN A C 1
ATOM 786 O O . GLN A 1 92 ? -13.751 -2.389 19.036 1.00 83.44 92 GLN A O 1
ATOM 791 N N . LEU A 1 93 ? -11.996 -2.144 20.422 1.00 82.44 93 LEU A N 1
ATOM 792 C CA . LEU A 1 93 ? -11.325 -1.103 19.651 1.00 82.44 93 LEU A CA 1
ATOM 793 C C . LEU A 1 93 ? -10.813 -1.618 18.294 1.00 82.44 93 LEU A C 1
ATOM 795 O O . LEU A 1 93 ? -10.875 -0.912 17.286 1.00 82.44 93 LEU A O 1
ATOM 799 N N . GLU A 1 94 ? -10.347 -2.867 18.253 1.00 81.81 94 GLU A N 1
ATOM 800 C CA . GLU A 1 94 ? -9.916 -3.556 17.035 1.00 81.81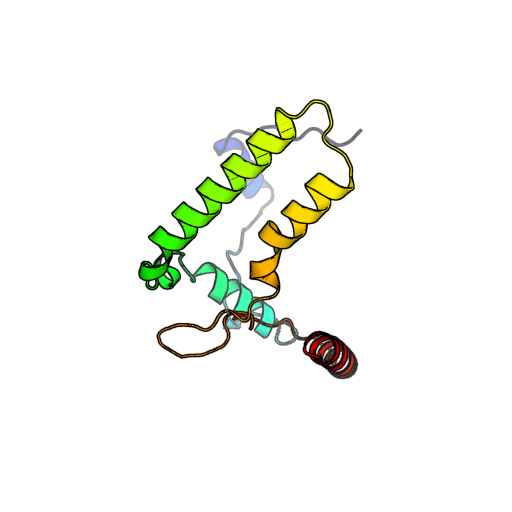 94 GLU A CA 1
ATOM 801 C C . GLU A 1 94 ? -11.013 -3.524 15.954 1.00 81.81 94 GLU A C 1
ATOM 803 O O . GLU A 1 94 ? -10.747 -3.178 14.798 1.00 81.81 94 GLU A O 1
ATOM 808 N N . ARG A 1 95 ? -12.272 -3.766 16.344 1.00 81.19 95 ARG A N 1
ATOM 809 C CA . ARG A 1 95 ? -13.423 -3.667 15.433 1.00 81.19 95 ARG A CA 1
ATOM 810 C C . ARG A 1 95 ? -13.576 -2.265 14.859 1.00 81.19 95 ARG A C 1
ATOM 812 O O . ARG A 1 95 ? -13.766 -2.122 13.656 1.00 81.19 95 ARG A O 1
ATOM 819 N N . ASP A 1 96 ? -13.453 -1.221 15.672 1.00 79.69 96 ASP A N 1
ATOM 820 C CA . ASP A 1 96 ? -13.593 0.164 15.205 1.00 79.69 96 ASP A CA 1
ATOM 821 C C . ASP A 1 96 ? -12.441 0.606 14.290 1.00 79.69 96 ASP A C 1
ATOM 823 O O . ASP A 1 96 ? -12.643 1.391 13.348 1.00 79.69 96 ASP A O 1
ATOM 827 N N . ILE A 1 97 ? -11.235 0.077 14.520 1.00 79.44 97 ILE A N 1
ATOM 828 C CA . ILE A 1 97 ? -10.067 0.276 13.656 1.00 79.44 97 ILE A CA 1
ATOM 829 C C . ILE A 1 97 ? -10.298 -0.395 12.299 1.00 79.44 97 ILE A C 1
ATOM 831 O O . ILE A 1 97 ? -10.140 0.270 11.262 1.00 79.44 97 ILE A O 1
ATOM 835 N N . PHE A 1 98 ? -10.719 -1.662 12.299 1.00 78.25 98 PHE A N 1
ATOM 836 C CA . PHE A 1 98 ? -10.861 -2.473 11.089 1.00 78.25 98 PHE A CA 1
ATOM 837 C C . PHE A 1 98 ? -12.181 -2.307 10.344 1.00 78.25 98 PHE A C 1
ATOM 839 O O . PHE A 1 98 ? -12.208 -2.595 9.155 1.00 78.25 98 PHE A O 1
ATOM 846 N N . LYS A 1 99 ? -13.210 -1.696 10.942 1.00 75.50 99 LYS A N 1
ATOM 847 C CA . LYS A 1 99 ? -14.513 -1.408 10.308 1.00 75.50 99 LYS A CA 1
ATOM 848 C C . LYS A 1 99 ? -14.420 -0.784 8.911 1.00 75.50 99 LYS A C 1
ATOM 850 O O . LYS A 1 99 ? -15.339 -0.906 8.114 1.00 75.50 99 LYS A O 1
ATOM 855 N N . ARG A 1 100 ? -13.337 -0.061 8.607 1.00 67.38 100 ARG A N 1
ATOM 856 C CA . ARG A 1 100 ? -13.113 0.538 7.282 1.00 67.38 100 ARG A CA 1
ATOM 857 C C . ARG A 1 100 ? -12.636 -0.471 6.232 1.00 67.38 100 ARG A C 1
ATOM 859 O O . ARG A 1 100 ? -12.895 -0.251 5.056 1.00 67.38 100 ARG A O 1
ATOM 866 N N . LEU A 1 101 ? -11.913 -1.511 6.634 1.00 66.62 101 LEU A N 1
ATOM 867 C CA . LEU A 1 101 ? -11.502 -2.587 5.730 1.00 66.62 101 LEU A CA 1
ATOM 868 C C . LEU A 1 101 ? -12.719 -3.379 5.241 1.00 66.62 101 LEU A C 1
ATOM 870 O O . LEU A 1 101 ? -12.729 -3.805 4.094 1.00 66.62 101 LEU A O 1
ATOM 874 N N . ASP A 1 102 ? -13.762 -3.456 6.069 1.00 66.69 102 ASP A N 1
ATOM 875 C CA . ASP A 1 102 ? -15.034 -4.104 5.729 1.00 66.69 102 ASP A CA 1
ATOM 876 C C . ASP A 1 102 ? -15.971 -3.208 4.898 1.00 66.69 102 ASP A C 1
ATOM 878 O O . ASP A 1 102 ? -17.030 -3.640 4.448 1.00 66.69 102 ASP A O 1
ATOM 882 N N . GLN A 1 103 ? -15.623 -1.933 4.696 1.00 65.69 103 GLN A N 1
ATOM 883 C CA . GLN A 1 103 ? -16.442 -1.000 3.926 1.00 65.69 103 GLN A CA 1
ATOM 884 C C . GLN A 1 103 ? -16.014 -0.985 2.461 1.00 65.69 103 GLN A C 1
ATOM 886 O O . GLN A 1 103 ? -14.889 -0.601 2.144 1.00 65.69 103 GLN A O 1
ATOM 891 N N . SER A 1 104 ? -16.945 -1.278 1.551 1.00 62.62 104 SER A N 1
ATOM 892 C CA . SER A 1 104 ? -16.753 -1.047 0.116 1.00 62.62 104 SER A CA 1
ATOM 893 C C . SER A 1 104 ? -16.507 0.442 -0.144 1.00 62.62 104 SER A C 1
ATOM 895 O O . SER A 1 104 ? -17.377 1.297 0.058 1.00 62.62 104 SER A O 1
ATOM 897 N N . ILE A 1 105 ? -15.290 0.785 -0.567 1.00 64.00 105 ILE A N 1
ATOM 898 C CA . ILE A 1 105 ? -14.897 2.174 -0.796 1.00 64.00 105 ILE A CA 1
ATOM 899 C C . ILE A 1 105 ? -15.168 2.519 -2.256 1.00 64.00 105 ILE A C 1
ATOM 901 O O . ILE A 1 105 ? -14.347 2.255 -3.116 1.00 64.00 105 ILE A O 1
ATOM 905 N N . PHE A 1 106 ? -16.259 3.214 -2.558 1.00 64.75 106 PHE A N 1
ATOM 906 C CA . PHE A 1 106 ? -16.500 3.679 -3.928 1.00 64.75 106 PHE A CA 1
ATOM 907 C C . PHE A 1 106 ? -15.775 5.000 -4.226 1.00 64.75 106 PHE A C 1
ATOM 909 O O . PHE A 1 106 ? -15.675 5.900 -3.375 1.00 64.75 106 PHE A O 1
ATOM 916 N N . CYS A 1 107 ? -15.278 5.145 -5.454 1.00 59.56 107 CYS A N 1
ATOM 917 C CA . CYS A 1 107 ? -14.757 6.406 -5.967 1.00 59.56 107 CYS A CA 1
ATOM 918 C C . CYS A 1 107 ? -15.901 7.407 -6.164 1.00 59.56 107 CYS A C 1
ATOM 920 O O . CYS A 1 107 ? -16.845 7.145 -6.901 1.00 59.56 107 CYS A O 1
ATOM 922 N N . GLY A 1 108 ? -15.801 8.598 -5.573 1.00 56.66 108 GLY A N 1
ATOM 923 C CA . GLY A 1 108 ? -16.852 9.619 -5.689 1.00 56.66 108 GLY A CA 1
ATOM 924 C C . GLY A 1 108 ? -17.061 10.177 -7.105 1.00 56.66 108 GLY A C 1
ATOM 925 O O . GLY A 1 108 ? -18.107 10.759 -7.364 1.00 56.66 108 GLY A O 1
ATOM 926 N N . LYS A 1 109 ? -16.092 10.006 -8.019 1.00 61.00 109 LYS A N 1
ATOM 927 C CA . LYS A 1 109 ? -16.199 10.451 -9.420 1.00 61.00 109 LYS A CA 1
ATOM 928 C C . LYS A 1 109 ? -16.723 9.352 -10.340 1.00 61.00 109 LYS A C 1
ATOM 930 O O . LYS A 1 109 ? -17.720 9.550 -11.019 1.00 61.00 109 LYS A O 1
ATOM 935 N N . CYS A 1 110 ? -16.051 8.201 -10.370 1.00 69.88 110 CYS A N 1
ATOM 936 C CA . CYS A 1 110 ? -16.380 7.125 -11.308 1.00 69.88 110 CYS A CA 1
ATOM 937 C C . CYS A 1 110 ? -17.296 6.044 -10.718 1.00 69.88 110 CYS A C 1
ATOM 939 O O . CYS A 1 110 ? -17.630 5.104 -11.430 1.00 69.88 110 CYS A O 1
ATOM 941 N N . LYS A 1 111 ? -17.671 6.144 -9.432 1.00 65.00 111 LYS A N 1
ATOM 942 C CA . LYS A 1 111 ? -18.493 5.173 -8.678 1.00 65.00 111 LYS A CA 1
ATOM 943 C C . LYS A 1 111 ? -17.989 3.725 -8.714 1.00 65.00 111 LYS A C 1
ATOM 945 O O . LYS A 1 111 ? -18.681 2.827 -8.253 1.00 65.00 111 LYS A O 1
ATOM 950 N N . LYS A 1 112 ? -16.774 3.492 -9.217 1.00 63.09 112 LYS A N 1
ATOM 951 C CA . LYS A 1 112 ? -16.120 2.186 -9.180 1.00 63.09 112 LYS A CA 1
ATOM 952 C C . LYS A 1 112 ? -15.700 1.872 -7.753 1.00 63.09 112 LYS A C 1
ATOM 954 O O . LYS A 1 112 ? -15.298 2.772 -7.011 1.00 63.09 112 LYS A O 1
ATOM 959 N N . ASP A 1 113 ? -15.804 0.603 -7.395 1.00 63.72 113 ASP A N 1
ATOM 960 C CA . ASP A 1 113 ? -15.306 0.092 -6.129 1.00 63.72 113 ASP A CA 1
ATOM 961 C C . ASP A 1 113 ? -13.770 0.144 -6.124 1.00 63.72 113 ASP A C 1
ATOM 963 O O . ASP A 1 113 ? -13.124 -0.486 -6.959 1.00 63.72 113 ASP A O 1
ATOM 967 N N . LEU A 1 114 ? -13.199 0.932 -5.216 1.00 62.94 114 LEU A N 1
ATOM 968 C CA . LEU A 1 114 ? -11.756 1.085 -5.007 1.00 62.94 114 LEU A CA 1
ATOM 969 C C . LEU A 1 114 ? -11.160 -0.092 -4.226 1.00 62.94 114 LEU A C 1
ATOM 971 O O . LEU A 1 114 ? -9.954 -0.115 -4.004 1.00 62.94 114 LEU A O 1
ATOM 975 N N . THR A 1 115 ? -11.975 -1.060 -3.794 1.00 60.38 115 THR A N 1
ATOM 976 C CA . THR A 1 115 ? -11.461 -2.353 -3.320 1.00 60.38 115 THR A CA 1
ATOM 977 C C . THR A 1 115 ? -10.975 -3.235 -4.473 1.00 60.38 115 THR A C 1
ATOM 979 O O . THR A 1 115 ? -10.208 -4.171 -4.243 1.00 60.38 115 THR A O 1
ATOM 982 N N . LYS A 1 116 ? -11.353 -2.928 -5.726 1.00 60.78 116 LYS A N 1
ATOM 983 C CA . LYS A 1 116 ? -10.711 -3.528 -6.898 1.00 60.78 116 LYS A CA 1
ATOM 984 C C . LYS A 1 116 ? -9.343 -2.887 -7.095 1.00 60.78 116 LYS A C 1
ATOM 986 O O . LYS A 1 116 ? -9.239 -1.689 -7.340 1.00 60.78 116 LYS A O 1
ATOM 991 N N . VAL A 1 117 ? -8.307 -3.708 -6.978 1.00 63.50 117 VAL A N 1
ATOM 992 C CA . VAL A 1 117 ? -6.928 -3.340 -7.308 1.00 63.50 117 VAL A CA 1
ATOM 993 C C . VAL A 1 117 ? -6.828 -2.933 -8.779 1.00 63.50 117 VAL A C 1
ATOM 995 O O . VAL A 1 117 ? -7.365 -3.618 -9.647 1.00 63.50 117 VAL A O 1
ATOM 998 N N . ASP A 1 118 ? -6.112 -1.837 -9.050 1.00 63.84 118 ASP A N 1
ATOM 999 C CA . ASP A 1 118 ? -5.848 -1.344 -10.413 1.00 63.84 118 ASP A CA 1
ATOM 1000 C C . ASP A 1 118 ? -5.103 -2.390 -11.263 1.00 63.84 118 ASP A C 1
ATOM 1002 O O . ASP A 1 118 ? -5.268 -2.447 -12.481 1.00 63.84 118 ASP A O 1
ATOM 1006 N N . TYR A 1 119 ? -4.320 -3.249 -10.602 1.00 65.25 119 TYR A N 1
ATOM 1007 C CA . TYR A 1 119 ? -3.580 -4.346 -11.209 1.00 65.25 119 TYR A CA 1
ATOM 1008 C C . TYR A 1 119 ? -3.871 -5.643 -10.457 1.00 65.25 119 TYR A C 1
ATOM 1010 O O . TYR A 1 119 ? -3.519 -5.797 -9.286 1.00 65.25 119 TYR A O 1
ATOM 1018 N N . GLU A 1 120 ? -4.511 -6.591 -11.135 1.00 73.75 120 GLU A N 1
ATOM 1019 C CA . GLU A 1 120 ? -4.695 -7.946 -10.629 1.00 73.75 120 GLU A CA 1
ATOM 1020 C C . GLU A 1 120 ? -3.579 -8.853 -11.159 1.00 73.75 120 GLU A C 1
ATOM 1022 O O . GLU A 1 120 ? -3.234 -8.815 -12.338 1.00 73.75 120 GLU A O 1
ATOM 1027 N N . ALA A 1 121 ? -3.014 -9.692 -10.287 1.00 74.12 121 ALA A N 1
ATOM 1028 C CA . ALA A 1 121 ? -2.055 -10.704 -10.718 1.00 74.12 121 ALA A CA 1
ATOM 1029 C C . ALA A 1 121 ? -2.742 -11.722 -11.641 1.00 74.12 121 ALA A C 1
ATOM 1031 O O . ALA A 1 121 ? -3.831 -12.202 -11.313 1.00 74.12 121 ALA A O 1
ATOM 1032 N N . ASN A 1 122 ? -2.091 -12.085 -12.741 1.00 77.50 122 ASN A N 1
ATOM 1033 C CA . ASN A 1 122 ? -2.504 -13.207 -13.574 1.00 77.50 122 ASN A CA 1
ATOM 1034 C C . ASN A 1 122 ? -1.478 -14.333 -13.450 1.00 77.50 122 ASN A C 1
ATOM 1036 O O . ASN A 1 122 ? -0.287 -14.091 -13.248 1.00 77.50 122 ASN A O 1
ATOM 1040 N N . CYS A 1 123 ? -1.960 -15.566 -13.521 1.00 78.06 123 CYS A N 1
ATOM 1041 C CA . CYS A 1 123 ? -1.137 -16.755 -13.607 1.00 78.06 123 CYS A CA 1
ATOM 1042 C C . CYS A 1 123 ? -0.715 -16.970 -15.060 1.00 78.06 123 CYS A C 1
ATOM 1044 O O . CYS A 1 123 ? -1.510 -16.795 -15.980 1.00 78.06 123 CYS A O 1
ATOM 1046 N N . THR A 1 124 ? 0.523 -17.417 -15.253 1.00 76.94 124 THR A N 1
ATOM 1047 C CA . THR A 1 124 ? 1.047 -17.796 -16.571 1.00 76.94 124 THR A CA 1
ATOM 1048 C C . THR A 1 124 ? 0.278 -18.978 -17.167 1.00 76.94 124 THR A C 1
ATOM 1050 O O . THR A 1 124 ? 0.062 -19.034 -18.374 1.00 76.94 124 THR A O 1
ATOM 1053 N N . TYR A 1 125 ? -0.171 -19.911 -16.319 1.00 82.75 125 TYR A N 1
ATOM 1054 C CA . TYR A 1 125 ? -0.912 -21.102 -16.728 1.00 82.75 125 TYR A CA 1
ATOM 1055 C C . TYR A 1 125 ? -2.420 -20.929 -16.525 1.00 82.75 125 TYR A C 1
ATOM 1057 O O . TYR A 1 125 ? -2.882 -20.504 -15.462 1.00 82.75 125 TYR A O 1
ATOM 1065 N N . HIS A 1 126 ? -3.197 -21.323 -17.537 1.00 78.75 126 HIS A N 1
ATOM 1066 C CA . HIS A 1 126 ? -4.656 -21.180 -17.547 1.00 78.75 126 HIS A CA 1
ATOM 1067 C C . HIS A 1 126 ? -5.343 -21.961 -16.410 1.00 78.75 126 HIS A C 1
ATOM 1069 O O . HIS A 1 126 ? -6.304 -21.480 -15.807 1.00 78.75 126 HIS A O 1
ATOM 1075 N N . GLU A 1 127 ? -4.824 -23.141 -16.064 1.00 82.88 127 GLU A N 1
ATOM 1076 C CA . GLU A 1 127 ? -5.351 -23.968 -14.969 1.00 82.88 127 GLU A CA 1
ATOM 1077 C C . GLU A 1 127 ? -5.228 -23.278 -13.603 1.00 82.88 127 GLU A C 1
ATOM 1079 O O . GLU A 1 127 ? -6.141 -23.333 -12.774 1.00 82.88 127 GLU A O 1
ATOM 1084 N N . ASP A 1 128 ? -4.124 -22.567 -13.380 1.00 84.25 128 ASP A N 1
ATOM 1085 C CA . ASP A 1 128 ? -3.894 -21.824 -12.143 1.00 84.25 128 ASP A CA 1
ATOM 1086 C C . ASP A 1 128 ? -4.680 -20.513 -12.114 1.00 84.25 128 ASP A C 1
ATOM 1088 O O . ASP A 1 128 ? -5.148 -20.103 -11.048 1.00 84.25 128 ASP A O 1
ATOM 1092 N N . GLN A 1 129 ? -4.927 -19.903 -13.278 1.00 83.38 129 GLN A N 1
ATOM 1093 C CA . GLN A 1 129 ? -5.806 -18.740 -13.387 1.00 83.38 129 GLN A CA 1
ATOM 1094 C C . GLN A 1 129 ? -7.237 -19.082 -12.953 1.00 83.38 129 GLN A C 1
ATOM 1096 O O . GLN A 1 129 ? -7.860 -18.305 -12.228 1.00 83.38 129 GLN A O 1
ATOM 1101 N N . ALA A 1 130 ? -7.752 -20.255 -13.335 1.00 84.50 130 ALA A N 1
ATOM 1102 C CA . ALA A 1 130 ? -9.075 -20.714 -12.913 1.00 84.50 130 ALA A CA 1
ATOM 1103 C C . ALA A 1 130 ? -9.157 -20.887 -11.384 1.00 84.50 130 ALA A C 1
ATOM 1105 O O . ALA A 1 130 ? -10.094 -20.395 -10.751 1.00 84.50 130 ALA A O 1
ATOM 1106 N N . LYS A 1 131 ? -8.133 -21.497 -10.769 1.00 87.94 131 LYS A N 1
ATOM 1107 C CA . LYS A 1 131 ? -8.028 -21.632 -9.303 1.00 87.94 131 LYS A CA 1
ATOM 1108 C C . LYS A 1 131 ? -7.921 -20.273 -8.606 1.00 87.94 131 LYS A C 1
ATOM 1110 O O . LYS A 1 131 ? -8.531 -20.067 -7.555 1.00 87.94 131 LYS A O 1
ATOM 1115 N N . LEU A 1 132 ? -7.152 -19.343 -9.172 1.00 83.81 132 LEU A N 1
ATOM 1116 C CA . LEU A 1 132 ? -6.996 -17.989 -8.645 1.00 83.81 132 LEU A CA 1
ATOM 1117 C C . LEU A 1 132 ? -8.320 -17.220 -8.696 1.00 83.81 132 LEU A C 1
ATOM 1119 O O . LEU A 1 132 ? -8.699 -16.595 -7.706 1.00 83.81 132 LEU A O 1
ATOM 1123 N N . ASN A 1 133 ? -9.044 -17.312 -9.811 1.00 85.31 133 ASN A N 1
ATOM 1124 C CA . ASN A 1 133 ? -10.353 -16.688 -9.981 1.00 85.31 133 ASN A CA 1
ATOM 1125 C C . ASN A 1 133 ? -11.379 -17.263 -8.995 1.00 85.31 133 ASN A C 1
ATOM 1127 O O . ASN A 1 133 ? -12.072 -16.486 -8.342 1.00 85.31 133 ASN A O 1
ATOM 1131 N N . ALA A 1 134 ? -11.406 -18.586 -8.804 1.00 85.69 134 ALA A N 1
ATOM 1132 C CA . ALA A 1 134 ? -12.271 -19.238 -7.819 1.00 85.69 134 ALA A CA 1
ATOM 1133 C C . ALA A 1 134 ? -11.971 -18.783 -6.376 1.00 85.69 134 ALA A C 1
ATOM 1135 O O . ALA A 1 134 ? -12.881 -18.475 -5.608 1.00 85.69 134 ALA A O 1
ATOM 1136 N N . LYS A 1 135 ? -10.685 -18.651 -6.010 1.00 81.94 135 LYS A N 1
ATOM 1137 C CA . LYS A 1 135 ? -10.280 -18.085 -4.707 1.00 81.94 135 LYS A CA 1
ATOM 1138 C C . LYS A 1 135 ? -10.651 -16.608 -4.552 1.00 81.94 135 LYS A C 1
ATOM 1140 O O . LYS A 1 135 ? -10.804 -16.134 -3.431 1.00 81.94 135 LYS A O 1
ATOM 1145 N N . ARG A 1 136 ? -10.715 -15.846 -5.648 1.00 80.62 136 ARG A N 1
ATOM 1146 C CA . ARG A 1 136 ? -11.125 -14.433 -5.624 1.00 80.62 136 ARG A CA 1
ATOM 1147 C C . ARG A 1 136 ? -12.632 -14.293 -5.465 1.00 80.62 136 ARG A C 1
ATOM 1149 O O . ARG A 1 136 ? -13.056 -13.424 -4.709 1.00 80.62 136 ARG A O 1
ATOM 1156 N N . SER A 1 137 ? -13.425 -15.115 -6.151 1.00 78.06 137 SER A N 1
ATOM 1157 C CA . SER A 1 137 ? -14.885 -15.089 -6.035 1.00 78.06 137 SER A CA 1
ATOM 1158 C C . SER A 1 137 ? -15.346 -15.488 -4.636 1.00 78.06 137 SER A C 1
ATOM 1160 O O . SER A 1 137 ? -16.171 -14.786 -4.071 1.00 78.06 137 SER A O 1
ATOM 1162 N N . SER A 1 138 ? -14.726 -16.500 -4.020 1.00 75.81 138 SER A N 1
ATOM 1163 C CA . SER A 1 138 ? -15.085 -16.948 -2.665 1.00 75.81 138 SER A CA 1
ATOM 1164 C C . SER A 1 138 ? -14.795 -15.934 -1.549 1.00 75.81 138 SER A C 1
ATOM 1166 O O . SER A 1 138 ? -15.173 -16.162 -0.412 1.00 75.81 138 SER A O 1
ATOM 1168 N N . ARG A 1 139 ? -14.037 -14.864 -1.826 1.00 66.81 139 ARG A N 1
ATOM 1169 C CA . ARG A 1 139 ? -13.762 -13.773 -0.868 1.00 66.81 139 ARG A CA 1
ATOM 1170 C C . ARG A 1 139 ? -14.724 -12.595 -1.023 1.00 66.81 139 ARG A C 1
ATOM 1172 O O . ARG A 1 139 ? -14.615 -11.632 -0.272 1.00 66.81 139 ARG A O 1
ATOM 1179 N N . ARG A 1 140 ? -15.548 -12.609 -2.076 1.00 61.41 140 ARG A N 1
ATOM 1180 C CA . ARG A 1 140 ? -16.526 -11.558 -2.386 1.00 61.41 140 ARG A CA 1
ATOM 1181 C C . ARG A 1 140 ? -17.938 -11.918 -1.905 1.00 61.41 140 ARG A C 1
ATOM 1183 O O . ARG A 1 140 ? -18.788 -11.034 -1.933 1.00 61.41 140 ARG A O 1
ATOM 1190 N N . GLU A 1 141 ? -18.159 -13.173 -1.515 1.00 46.50 141 GLU A N 1
ATOM 1191 C CA . GLU A 1 141 ? -19.351 -13.681 -0.814 1.00 46.50 141 GLU A CA 1
ATOM 1192 C C . GLU A 1 141 ? -19.156 -13.580 0.701 1.00 46.50 141 GLU A C 1
ATOM 1194 O O . GLU A 1 141 ? -20.143 -13.229 1.385 1.00 46.50 141 GLU A O 1
#

Organism: Curvularia kusanoi (NCBI:txid90978)

Sequence (141 aa):
MPPRKEDLSEAALRRKVHDHGIRFKGPVPPEEWPNEHKHHFDVAHTIQFLRYDAYKTSFKRKTDYQKRVRSLRRQVQELLDDVNANEPSWRQLERDIFKRLDQSIFCGKCKKDLTKVDYEANCTYHEDQAKLNAKRSSRRE

Foldseek 3Di:
DPDDDDPDDPVRVVVVCVVVVPDPPDPDDLVPDDPLCSVVVVVVVVVVPPDPVVVPPPCPCVVVVVVLVVVLVVLVVVLVPDPPRDPVSVVVSVCSVCVVVVDQDADPPPRDGPVDDPDDDADSDPVVNVVVVVVVVVVVD